Protein AF-A0A0N4YKK8-F1 (afdb_monomer_lite)

Secondary structure (DSSP, 8-state):
--HIIIIITTSHHHHSSSHHHHHHHHHHHHHHHT-------B--S--TTS-PPPB---GGGTTS-SS---TTTTHHHHHHT---HHHHHHHHHHHSTT--HHHHHHHHHTTSTT---S-GGGGGSSTTHHHHHHHHHHHHHHTTSSS------------------

pLDDT: mean 78.59, std 21.98, range [32.44, 98.12]

Radius of gyration: 25.09 Å; chains: 1; bounding box: 94×61×44 Å

Sequence (165 aa):
MNYCTDKVKVKKQYAHGRKLLDLVDLHILDYLIGNQDRHHYESFAVFENMPSYAIHLDNGRAFGRTDIDDEDIILPLRQCCIIRPSTLSTLLRFYSEPQLLTKTLHRSLSKDPVAPILAYKHYQKPFDRIVMTEYHNANVAEGNAEEEEKSEEDTGDRKDEKHMA

Foldseek 3Di:
DQCCVPPPCPDPQRVDDCALQLLLLLLVVCLLQVNPPCPDWDWDPPPVPDDTHTDNPDSVRGPPDLPDRDVVSNVSCVSNLDHDPVSLVVLVCCQDPDHPPLVVVCVVCCPDPPPPPHDSSSSPHRRNPPNPPSVVVNVVVVVPDPDPDDDDDDPDDDDDDDDDD

Organism: Nippostrongylus brasiliensis (NCBI:txid27835)

Structure (mmCIF, N/CA/C/O backbone):
data_AF-A0A0N4YKK8-F1
#
_entry.id   AF-A0A0N4YKK8-F1
#
loop_
_atom_site.group_PDB
_atom_site.id
_atom_site.type_symbol
_atom_site.label_atom_id
_atom_site.label_alt_id
_atom_site.label_comp_id
_atom_site.label_asym_id
_atom_site.label_entity_id
_atom_site.label_seq_id
_atom_site.pdbx_PDB_ins_code
_atom_site.Cartn_x
_atom_site.Cartn_y
_atom_site.Cartn_z
_atom_site.occupancy
_atom_site.B_iso_or_equiv
_atom_site.auth_seq_id
_atom_site.auth_comp_id
_atom_site.auth_asym_id
_atom_site.auth_atom_id
_atom_site.pdbx_PDB_model_num
ATOM 1 N N . MET A 1 1 ? 22.513 -3.776 -1.550 1.00 56.28 1 MET A N 1
ATOM 2 C CA . MET A 1 1 ? 22.095 -4.064 -2.942 1.00 56.28 1 MET A CA 1
ATOM 3 C C . MET A 1 1 ? 20.707 -3.469 -3.131 1.00 56.28 1 MET A C 1
ATOM 5 O O . MET A 1 1 ? 19.835 -3.805 -2.338 1.00 56.28 1 MET A O 1
ATOM 9 N N . ASN A 1 2 ? 20.506 -2.536 -4.068 1.00 87.44 2 ASN A N 1
ATOM 10 C CA . ASN A 1 2 ? 19.240 -1.804 -4.194 1.00 87.44 2 ASN A CA 1
ATOM 11 C C . ASN A 1 2 ? 18.380 -2.438 -5.298 1.00 87.44 2 ASN A C 1
ATOM 13 O O . ASN A 1 2 ? 18.412 -2.016 -6.450 1.00 87.44 2 ASN A O 1
ATOM 17 N N . TYR A 1 3 ? 17.605 -3.472 -4.947 1.00 95.06 3 TYR A N 1
ATOM 18 C CA . TYR A 1 3 ? 16.795 -4.228 -5.912 1.00 95.06 3 TYR A CA 1
ATOM 19 C C . TYR A 1 3 ? 15.852 -3.337 -6.735 1.00 95.06 3 TYR A C 1
ATOM 21 O O . TYR A 1 3 ? 15.737 -3.526 -7.949 1.00 95.06 3 TYR A O 1
ATOM 29 N N . CYS A 1 4 ? 15.205 -2.345 -6.109 1.00 95.38 4 CYS A N 1
ATOM 30 C CA . CYS A 1 4 ? 14.295 -1.469 -6.838 1.00 95.38 4 CYS A CA 1
ATOM 31 C C . CYS A 1 4 ? 15.037 -0.644 -7.897 1.00 95.38 4 CYS A C 1
ATOM 33 O O . CYS A 1 4 ? 14.636 -0.649 -9.063 1.00 95.38 4 CYS A O 1
ATOM 35 N N . THR A 1 5 ? 16.138 0.010 -7.526 1.00 94.31 5 THR A N 1
ATOM 36 C CA . THR A 1 5 ? 16.942 0.806 -8.464 1.00 94.31 5 THR A CA 1
ATOM 37 C C . THR A 1 5 ? 17.560 -0.066 -9.555 1.00 94.31 5 THR A C 1
ATOM 39 O O . THR A 1 5 ? 17.411 0.239 -10.735 1.00 94.31 5 THR A O 1
ATOM 42 N N . ASP A 1 6 ? 18.155 -1.199 -9.182 1.00 95.69 6 ASP A N 1
ATOM 43 C CA . ASP A 1 6 ? 18.972 -2.010 -10.089 1.00 95.69 6 ASP A CA 1
ATOM 44 C C . ASP A 1 6 ? 18.138 -2.905 -11.022 1.00 95.69 6 ASP A C 1
ATOM 46 O O . ASP A 1 6 ? 18.602 -3.291 -12.098 1.00 95.69 6 ASP A O 1
ATOM 50 N N . LYS A 1 7 ? 16.928 -3.312 -10.604 1.00 96.19 7 LYS A N 1
ATOM 51 C CA . LYS A 1 7 ? 16.128 -4.344 -11.297 1.00 96.19 7 LYS A CA 1
ATOM 52 C C . LYS A 1 7 ? 14.699 -3.934 -11.627 1.00 96.19 7 LYS A C 1
ATOM 54 O O . LYS A 1 7 ? 14.136 -4.491 -12.572 1.00 96.19 7 LYS A O 1
ATOM 59 N N . VAL A 1 8 ? 14.092 -3.015 -10.876 1.00 96.06 8 VAL A N 1
ATOM 60 C CA . VAL A 1 8 ? 12.685 -2.623 -11.077 1.00 96.06 8 VAL A CA 1
ATOM 61 C C . VAL A 1 8 ? 12.595 -1.360 -11.922 1.00 96.06 8 VAL A C 1
ATOM 63 O O . VAL A 1 8 ? 12.002 -1.409 -12.999 1.00 96.06 8 VAL A O 1
ATOM 66 N N . LYS A 1 9 ? 13.238 -0.266 -11.494 1.00 94.75 9 LYS A N 1
ATOM 67 C CA . LYS A 1 9 ? 13.210 1.041 -12.175 1.00 94.75 9 LYS A CA 1
ATOM 68 C C . LYS A 1 9 ? 13.809 0.999 -13.585 1.00 94.75 9 LYS A C 1
ATOM 70 O O . LYS A 1 9 ? 13.429 1.805 -14.420 1.00 94.75 9 LYS A O 1
ATOM 75 N N . VAL A 1 10 ? 14.672 0.028 -13.889 1.00 94.88 10 VAL A N 1
ATOM 76 C CA . VAL A 1 10 ? 15.243 -0.167 -15.237 1.00 94.88 10 VAL A CA 1
ATOM 77 C C . VAL A 1 10 ? 14.292 -0.858 -16.225 1.00 94.88 10 VAL A C 1
ATOM 79 O O . VAL A 1 10 ? 14.530 -0.846 -17.431 1.00 94.88 10 VAL A O 1
ATOM 82 N N . LYS A 1 11 ? 13.206 -1.491 -15.758 1.00 94.62 11 LYS A N 1
ATOM 83 C CA . LYS A 1 11 ? 12.253 -2.177 -16.645 1.00 94.62 11 LYS A CA 1
ATOM 84 C C . LYS A 1 11 ? 11.320 -1.158 -17.289 1.00 94.62 11 LYS A C 1
ATOM 86 O O . LYS A 1 11 ? 10.656 -0.410 -16.582 1.00 94.62 11 LYS A O 1
ATOM 91 N N . LYS A 1 12 ? 11.163 -1.217 -18.618 1.00 92.06 12 LYS A N 1
ATOM 92 C CA . LYS A 1 12 ? 10.319 -0.298 -19.418 1.00 92.06 12 LYS A CA 1
ATOM 93 C C . LYS A 1 12 ? 8.932 -0.025 -18.814 1.00 92.06 12 LYS A C 1
ATOM 95 O O . LYS A 1 12 ? 8.465 1.104 -18.842 1.00 92.06 12 LYS A O 1
ATOM 100 N N . GLN A 1 13 ? 8.289 -1.051 -18.258 1.00 89.00 13 GLN A N 1
ATOM 101 C CA . GLN A 1 13 ? 6.950 -0.956 -17.663 1.00 89.00 13 GLN A CA 1
ATOM 102 C C . GLN A 1 13 ? 6.879 -0.188 -16.328 1.00 89.00 13 GLN A C 1
ATOM 104 O O . GLN A 1 13 ? 5.792 0.215 -15.926 1.00 89.00 13 GLN A O 1
ATOM 109 N N . TYR A 1 14 ? 8.006 -0.010 -15.633 1.00 92.69 14 TYR A N 1
ATOM 110 C CA . TYR A 1 14 ? 8.093 0.649 -14.321 1.00 92.69 14 TYR A CA 1
ATOM 111 C C . TYR A 1 14 ? 8.973 1.903 -14.339 1.00 92.69 14 TYR A C 1
ATOM 113 O O . TYR A 1 14 ? 8.856 2.728 -13.439 1.00 92.69 14 TYR A O 1
ATOM 121 N N . ALA A 1 15 ? 9.828 2.048 -15.354 1.00 90.31 15 ALA A N 1
ATOM 122 C CA . ALA A 1 15 ? 10.742 3.174 -15.521 1.00 90.31 15 ALA A CA 1
ATOM 123 C C . ALA A 1 15 ? 10.017 4.513 -15.711 1.00 90.31 15 ALA A C 1
ATOM 125 O O . ALA A 1 15 ? 10.519 5.560 -15.307 1.00 90.31 15 ALA A O 1
ATOM 126 N N . HIS A 1 16 ? 8.838 4.483 -16.339 1.00 87.19 16 HIS A N 1
ATOM 127 C CA . HIS A 1 16 ? 8.093 5.680 -16.711 1.00 87.19 16 HIS A CA 1
ATOM 128 C C . HIS A 1 16 ? 6.605 5.558 -16.382 1.00 87.19 16 HIS A C 1
ATOM 130 O O . HIS A 1 16 ? 6.034 4.466 -16.322 1.00 87.19 16 HIS A O 1
ATOM 136 N N . GLY A 1 17 ? 5.962 6.714 -16.224 1.00 88.38 17 GLY A N 1
ATOM 137 C CA . GLY A 1 17 ? 4.536 6.814 -15.941 1.00 88.38 17 GLY A CA 1
ATOM 138 C C . GLY A 1 17 ? 4.183 6.461 -14.496 1.00 88.38 17 GLY A C 1
ATOM 139 O O . GLY A 1 17 ? 4.999 6.548 -13.584 1.00 88.38 17 GLY A O 1
ATOM 140 N N . ARG A 1 18 ? 2.920 6.086 -14.281 1.00 90.31 18 ARG A N 1
ATOM 141 C CA . ARG A 1 18 ? 2.339 5.915 -12.939 1.00 90.31 18 ARG A CA 1
ATOM 142 C C . ARG A 1 18 ? 2.440 4.503 -12.362 1.00 90.31 18 ARG A C 1
ATOM 144 O O . ARG A 1 18 ? 2.105 4.318 -11.199 1.00 90.31 18 ARG A O 1
ATOM 151 N N . LYS A 1 19 ? 2.881 3.514 -13.147 1.00 92.12 19 LYS A N 1
ATOM 152 C CA . LYS A 1 19 ? 2.722 2.091 -12.809 1.00 92.12 19 LYS A CA 1
ATOM 153 C C . LYS A 1 19 ? 3.408 1.709 -11.499 1.00 92.12 19 LYS A C 1
ATOM 155 O O . LYS A 1 19 ? 2.801 1.041 -10.675 1.00 92.12 19 LYS A O 1
ATOM 160 N N . LEU A 1 20 ? 4.650 2.151 -11.295 1.00 94.56 20 LEU A N 1
ATOM 161 C CA . LEU A 1 20 ? 5.380 1.858 -10.061 1.00 94.56 20 LEU A CA 1
ATOM 162 C C . LEU A 1 20 ? 4.719 2.524 -8.844 1.00 94.56 20 LEU A C 1
ATOM 164 O O . LEU A 1 20 ? 4.603 1.893 -7.802 1.00 94.56 20 LEU A O 1
ATOM 168 N N . LEU A 1 21 ? 4.220 3.755 -8.998 1.00 94.88 21 LEU A N 1
ATOM 169 C CA . LEU A 1 21 ? 3.469 4.449 -7.947 1.00 94.88 21 LEU A CA 1
ATOM 170 C C . LEU A 1 21 ? 2.148 3.739 -7.621 1.00 94.88 21 LEU A C 1
ATOM 172 O O . LEU A 1 21 ? 1.797 3.644 -6.453 1.00 94.88 21 LEU A O 1
ATOM 176 N N . ASP A 1 22 ? 1.438 3.210 -8.625 1.00 94.75 22 ASP A N 1
ATOM 177 C CA . ASP A 1 22 ? 0.223 2.412 -8.400 1.00 94.75 22 ASP A CA 1
ATOM 178 C C . ASP A 1 22 ? 0.525 1.138 -7.598 1.00 94.75 22 ASP A C 1
ATOM 180 O O . ASP A 1 22 ? -0.256 0.768 -6.728 1.00 94.75 22 ASP A O 1
ATOM 184 N N . LEU A 1 23 ? 1.661 0.480 -7.856 1.00 95.56 23 LEU A N 1
ATOM 185 C CA . LEU A 1 23 ? 2.082 -0.687 -7.076 1.00 95.56 23 LEU A CA 1
ATOM 186 C C . LEU A 1 23 ? 2.491 -0.307 -5.652 1.00 95.56 23 LEU A C 1
ATOM 188 O O . LEU A 1 23 ? 2.162 -1.027 -4.717 1.00 95.56 23 LEU A O 1
ATOM 192 N N . VAL A 1 24 ? 3.159 0.830 -5.459 1.00 95.69 24 VAL A N 1
ATOM 193 C CA . VAL A 1 24 ? 3.454 1.326 -4.109 1.00 95.69 24 VAL A CA 1
ATOM 194 C C . VAL A 1 24 ? 2.162 1.608 -3.335 1.00 95.69 24 VAL A C 1
ATOM 196 O O . VAL A 1 24 ? 2.037 1.156 -2.201 1.00 95.69 24 VAL A O 1
ATOM 199 N N . ASP A 1 25 ? 1.180 2.282 -3.941 1.00 95.75 25 ASP A N 1
ATOM 200 C CA . ASP A 1 25 ? -0.129 2.530 -3.317 1.00 95.75 25 ASP A CA 1
ATOM 201 C C . ASP A 1 25 ? -0.838 1.217 -2.930 1.00 95.75 25 ASP A C 1
ATOM 203 O O . ASP A 1 25 ? -1.433 1.110 -1.856 1.00 95.75 25 ASP A O 1
ATOM 207 N N . LEU A 1 26 ? -0.745 0.204 -3.794 1.00 96.06 26 LEU A N 1
ATOM 208 C CA . LEU A 1 26 ? -1.306 -1.127 -3.578 1.00 96.06 26 LEU A CA 1
ATOM 209 C C . LEU A 1 26 ? -0.671 -1.825 -2.365 1.00 96.06 26 LEU A C 1
ATOM 211 O O . LEU A 1 26 ? -1.384 -2.336 -1.505 1.00 96.06 26 LEU A O 1
ATOM 215 N N . HIS A 1 27 ? 0.658 -1.770 -2.250 1.00 95.62 27 HIS A N 1
ATOM 216 C CA . HIS A 1 27 ? 1.391 -2.347 -1.122 1.00 95.62 27 HIS A CA 1
ATOM 217 C C . HIS A 1 27 ? 1.223 -1.555 0.184 1.00 95.62 27 HIS A C 1
ATOM 219 O O . HIS A 1 27 ? 1.233 -2.145 1.262 1.00 95.62 27 HIS A O 1
ATOM 225 N N . ILE A 1 28 ? 0.995 -0.239 0.112 1.00 94.56 28 ILE A N 1
ATOM 226 C CA . ILE A 1 28 ? 0.578 0.557 1.276 1.00 94.56 28 ILE A CA 1
ATOM 227 C C . ILE A 1 28 ? -0.764 0.041 1.806 1.00 94.56 28 ILE A C 1
ATOM 229 O O . ILE A 1 28 ? -0.901 -0.168 3.010 1.00 94.56 28 ILE A O 1
ATOM 233 N N . LEU A 1 29 ? -1.746 -0.203 0.928 1.00 94.94 29 LEU A N 1
ATOM 234 C CA . LEU A 1 29 ? -3.022 -0.791 1.342 1.00 94.94 29 LEU A CA 1
ATOM 235 C C . LEU A 1 29 ? -2.823 -2.182 1.953 1.00 94.94 29 LEU A C 1
ATOM 237 O O . LEU A 1 29 ? -3.365 -2.448 3.022 1.00 94.94 29 LEU A O 1
ATOM 241 N N . ASP A 1 30 ? -2.049 -3.049 1.301 1.00 95.88 30 ASP A N 1
ATOM 242 C CA . ASP A 1 30 ? -1.791 -4.401 1.798 1.00 95.88 30 ASP A CA 1
ATOM 243 C C . ASP A 1 30 ? -1.138 -4.397 3.178 1.00 95.88 30 ASP A C 1
ATOM 245 O O . ASP A 1 30 ? -1.529 -5.188 4.032 1.00 95.88 30 ASP A O 1
ATOM 249 N N . TYR A 1 31 ? -0.190 -3.493 3.426 1.00 94.06 31 TYR A N 1
ATOM 250 C CA . TYR A 1 31 ? 0.445 -3.367 4.735 1.00 94.06 31 TYR A CA 1
ATOM 251 C C . TYR A 1 31 ? -0.578 -2.944 5.795 1.00 94.06 31 TYR A C 1
ATOM 253 O O . TYR A 1 31 ? -0.666 -3.559 6.855 1.00 94.06 31 TYR A O 1
ATOM 261 N N . LEU A 1 32 ? -1.431 -1.961 5.479 1.00 91.56 32 LEU A N 1
ATOM 262 C CA . LEU A 1 32 ? -2.484 -1.485 6.383 1.00 91.56 32 LEU A CA 1
ATOM 263 C C . LEU A 1 32 ? -3.509 -2.559 6.761 1.00 91.56 32 LEU A C 1
ATOM 265 O O . LEU A 1 32 ? -4.106 -2.481 7.834 1.00 91.56 32 LEU A O 1
ATOM 269 N N . ILE A 1 33 ? -3.746 -3.531 5.883 1.00 93.25 33 ILE A N 1
ATOM 270 C CA . ILE A 1 33 ? -4.713 -4.610 6.117 1.00 93.25 33 ILE A CA 1
ATOM 271 C C . ILE A 1 33 ? -4.039 -5.951 6.452 1.00 93.25 33 ILE A C 1
ATOM 273 O O . ILE A 1 33 ? -4.736 -6.926 6.725 1.00 93.25 33 ILE A O 1
ATOM 277 N N . GLY A 1 34 ? -2.705 -6.020 6.442 1.00 93.19 34 GLY A N 1
ATOM 278 C CA . GLY A 1 34 ? -1.922 -7.233 6.690 1.00 93.19 34 GLY A CA 1
ATOM 279 C C . GLY A 1 34 ? -2.089 -8.323 5.623 1.00 93.19 34 GLY A C 1
ATOM 280 O O . GLY A 1 34 ? -2.231 -9.493 5.970 1.00 93.19 34 GLY A O 1
ATOM 281 N N . ASN A 1 35 ? -2.126 -7.959 4.338 1.00 95.81 35 ASN A N 1
ATOM 282 C CA . ASN A 1 35 ? -2.282 -8.896 3.221 1.00 95.81 35 ASN A CA 1
ATOM 283 C C . ASN A 1 35 ? -0.946 -9.203 2.520 1.00 95.81 35 ASN A C 1
ATOM 285 O O . ASN A 1 35 ? -0.495 -8.444 1.670 1.00 95.81 35 ASN A O 1
ATOM 289 N N . GLN A 1 36 ? -0.335 -10.348 2.827 1.00 94.56 36 GLN A N 1
ATOM 290 C CA . GLN A 1 36 ? 0.944 -10.761 2.226 1.00 94.56 36 GLN A CA 1
ATOM 291 C C . GLN A 1 36 ? 0.789 -11.571 0.923 1.00 94.56 36 GLN A C 1
ATOM 293 O O . GLN A 1 36 ? 1.775 -11.906 0.274 1.00 94.56 36 GLN A O 1
ATOM 298 N N . ASP A 1 37 ? -0.436 -11.896 0.508 1.00 96.19 37 ASP A N 1
ATOM 299 C CA . ASP A 1 37 ? -0.680 -12.826 -0.607 1.00 96.19 37 ASP A CA 1
ATOM 300 C C . ASP A 1 37 ? -0.824 -12.125 -1.965 1.00 96.19 37 ASP A C 1
ATOM 302 O O . ASP A 1 37 ? -1.319 -12.703 -2.931 1.00 96.19 37 ASP A O 1
ATOM 306 N N . ARG A 1 38 ? -0.394 -10.860 -2.079 1.00 95.88 38 ARG A N 1
ATOM 307 C CA . ARG A 1 38 ? -0.456 -10.132 -3.349 1.00 95.88 38 ARG A CA 1
ATOM 308 C C . ARG A 1 38 ? 0.686 -10.524 -4.286 1.00 95.88 38 ARG A C 1
ATOM 310 O O . ARG A 1 38 ? 1.670 -9.809 -4.450 1.00 95.88 38 ARG A O 1
ATOM 317 N N . HIS A 1 39 ? 0.513 -11.660 -4.950 1.00 95.62 39 HIS A N 1
ATOM 318 C CA . HIS A 1 39 ? 1.454 -12.171 -5.950 1.00 95.62 39 HIS A CA 1
ATOM 319 C C . HIS A 1 39 ? 1.114 -11.740 -7.393 1.00 95.62 39 HIS A C 1
ATOM 321 O O . HIS A 1 39 ? 1.971 -11.795 -8.273 1.00 95.62 39 HIS A O 1
ATOM 327 N N . HIS A 1 40 ? -0.121 -11.290 -7.650 1.00 94.75 40 HIS A N 1
ATOM 328 C CA . HIS A 1 40 ? -0.566 -10.727 -8.930 1.00 94.75 40 HIS A CA 1
ATOM 329 C C . HIS A 1 40 ? -1.403 -9.458 -8.711 1.00 94.75 40 HIS A C 1
ATOM 331 O O . HIS A 1 40 ? -1.927 -9.211 -7.625 1.00 94.75 40 HIS A O 1
ATOM 337 N N . TYR A 1 41 ? -1.543 -8.659 -9.767 1.00 93.81 41 TYR A N 1
ATOM 338 C CA . TYR A 1 41 ? -2.501 -7.560 -9.839 1.00 93.81 41 TYR A CA 1
ATOM 339 C C . TYR A 1 41 ? -3.098 -7.508 -11.246 1.00 93.81 41 TYR A C 1
ATOM 341 O O . TYR A 1 41 ? -2.443 -7.873 -12.225 1.00 93.81 41 TYR A O 1
ATOM 349 N N . GLU A 1 42 ? -4.327 -7.016 -11.349 1.00 92.25 42 GLU A N 1
ATOM 350 C CA . GLU A 1 42 ? -5.026 -6.872 -12.624 1.00 92.25 42 GLU A CA 1
ATOM 351 C C . GLU A 1 42 ? -5.106 -5.409 -13.062 1.00 92.25 42 GLU A C 1
ATOM 353 O O . GLU A 1 42 ? -4.939 -4.482 -12.266 1.00 92.25 42 GLU A O 1
ATOM 358 N N . SER A 1 43 ? -5.349 -5.190 -14.351 1.00 89.94 43 SER A N 1
ATOM 359 C CA . SER A 1 43 ? -5.587 -3.868 -14.929 1.00 89.94 43 SER A CA 1
ATOM 360 C C . SER A 1 43 ? -6.472 -3.992 -16.162 1.00 89.94 43 SER A C 1
ATOM 362 O O . SER A 1 43 ? -6.430 -5.010 -16.849 1.00 89.94 43 SER A O 1
ATOM 364 N N . PHE A 1 44 ? -7.235 -2.952 -16.482 1.00 88.19 44 PHE A N 1
ATOM 365 C CA . PHE A 1 44 ? -8.091 -2.958 -17.662 1.00 88.19 44 PHE A CA 1
ATOM 366 C C . PHE A 1 44 ? -7.285 -2.706 -18.939 1.00 88.19 44 PHE A C 1
ATOM 368 O O . PHE A 1 44 ? -6.502 -1.762 -19.016 1.00 88.19 44 PHE A O 1
ATOM 375 N N . ALA A 1 45 ? -7.541 -3.512 -19.971 1.00 82.56 45 ALA A N 1
ATOM 376 C CA . ALA A 1 45 ? -6.972 -3.328 -21.310 1.00 82.56 45 ALA A CA 1
ATOM 377 C C . ALA A 1 45 ? -7.810 -2.397 -22.212 1.00 82.56 45 ALA A C 1
ATOM 379 O O . ALA A 1 45 ? -7.395 -2.078 -23.317 1.00 82.56 45 ALA A O 1
ATOM 380 N N . VAL A 1 46 ? -8.986 -1.958 -21.746 1.00 82.06 46 VAL A N 1
ATOM 381 C CA . VAL A 1 46 ? -9.972 -1.188 -22.535 1.00 82.06 46 VAL A CA 1
ATOM 382 C C . VAL A 1 46 ? -9.541 0.269 -22.757 1.00 82.06 46 VAL A C 1
ATOM 384 O O . VAL A 1 46 ? -10.066 0.966 -23.619 1.00 82.06 46 VAL A O 1
ATOM 387 N N . PHE A 1 47 ? -8.573 0.749 -21.979 1.00 77.19 47 PHE A N 1
ATOM 388 C CA . PHE A 1 47 ? -8.087 2.120 -22.054 1.00 77.19 47 PHE A CA 1
ATOM 389 C C . PHE A 1 47 ? -6.942 2.228 -23.066 1.00 77.19 47 PHE A C 1
ATOM 391 O O . PHE A 1 47 ? -5.773 2.341 -22.698 1.00 77.19 47 PHE A O 1
ATOM 398 N N . GLU A 1 48 ? -7.273 2.172 -24.356 1.00 68.38 48 GLU A N 1
ATOM 399 C CA . GLU A 1 48 ? -6.301 2.394 -25.429 1.00 68.38 48 GLU A CA 1
ATOM 400 C C . GLU A 1 48 ? -5.605 3.753 -25.239 1.00 68.38 48 GLU A C 1
ATOM 402 O O . GLU A 1 48 ? -6.249 4.784 -25.046 1.00 68.38 48 GLU A O 1
ATOM 407 N N . ASN A 1 49 ? -4.270 3.752 -25.263 1.00 72.81 49 ASN A N 1
ATOM 408 C CA . ASN A 1 49 ? -3.412 4.932 -25.076 1.00 72.81 49 ASN A CA 1
ATOM 409 C C . ASN A 1 49 ? -3.503 5.637 -23.709 1.00 72.81 49 ASN A C 1
ATOM 411 O O . ASN A 1 49 ? -2.902 6.699 -23.543 1.00 72.81 49 ASN A O 1
ATOM 415 N N . MET A 1 50 ? -4.177 5.057 -22.710 1.00 72.88 50 MET A N 1
ATOM 416 C CA . MET A 1 50 ? -4.171 5.578 -21.342 1.00 72.88 50 MET A CA 1
ATOM 417 C C . MET A 1 50 ? -3.583 4.563 -20.355 1.00 72.88 50 MET A C 1
ATOM 419 O O . MET A 1 50 ? -3.915 3.378 -20.396 1.00 72.88 50 MET A O 1
ATOM 423 N N . PRO A 1 51 ? -2.717 5.000 -19.424 1.00 73.88 51 PRO A N 1
ATOM 424 C CA . PRO A 1 51 ? -2.176 4.105 -18.413 1.00 73.88 51 PRO A CA 1
ATOM 425 C C . PRO A 1 51 ? -3.289 3.634 -17.465 1.00 73.88 51 PRO A C 1
ATOM 427 O O . PRO A 1 51 ? -3.834 4.424 -16.690 1.00 73.88 51 PRO A O 1
ATOM 430 N N . SER A 1 52 ? -3.603 2.334 -17.504 1.00 83.88 52 SER A N 1
ATOM 431 C CA . SER A 1 52 ? -4.521 1.708 -16.546 1.00 83.88 52 SER A CA 1
ATOM 432 C C . SER A 1 52 ? -3.908 1.649 -15.147 1.00 83.88 52 SER A C 1
ATOM 434 O O . SER A 1 52 ? -2.708 1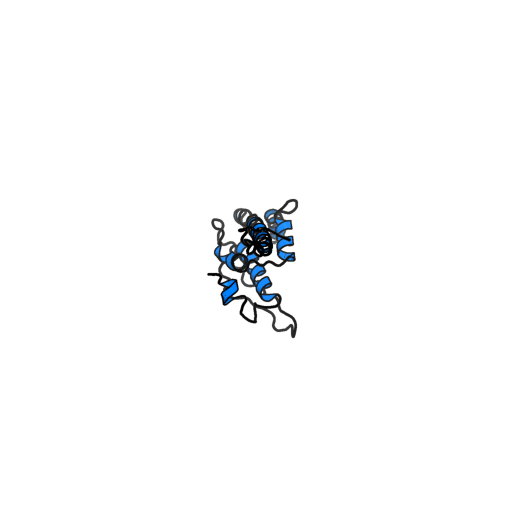.417 -14.984 1.00 83.88 52 SER A O 1
ATOM 436 N N . TYR A 1 53 ? -4.767 1.783 -14.140 1.00 85.81 53 TYR A N 1
ATOM 437 C CA . TYR A 1 53 ? -4.433 1.561 -12.737 1.00 85.81 53 TYR A CA 1
ATOM 438 C C . TYR A 1 53 ? -4.497 0.067 -12.379 1.00 85.81 53 TYR A C 1
ATOM 440 O O . TYR A 1 53 ? -5.061 -0.735 -13.133 1.00 85.81 53 TYR A O 1
ATOM 448 N N . ALA A 1 54 ? -3.885 -0.296 -11.250 1.00 90.56 54 ALA A N 1
ATOM 449 C CA . ALA A 1 54 ? -3.973 -1.633 -10.671 1.00 90.56 54 ALA A CA 1
ATOM 450 C C . ALA A 1 54 ? -5.298 -1.802 -9.910 1.00 90.56 54 ALA A C 1
ATOM 452 O O . ALA A 1 54 ? -5.681 -0.929 -9.132 1.00 90.56 54 ALA A O 1
ATOM 453 N N . ILE A 1 55 ? -6.003 -2.910 -10.132 1.00 93.38 55 ILE A N 1
ATOM 454 C CA . ILE A 1 55 ? -7.272 -3.207 -9.460 1.00 93.38 55 ILE A CA 1
ATOM 455 C C . ILE A 1 55 ? -6.987 -3.920 -8.132 1.00 93.38 55 ILE A C 1
ATOM 457 O O . ILE A 1 55 ? -6.218 -4.879 -8.078 1.00 93.38 55 ILE A O 1
ATOM 461 N N . HIS A 1 56 ? -7.621 -3.455 -7.053 1.00 95.44 56 HIS A N 1
ATOM 462 C CA . HIS A 1 56 ? -7.453 -3.994 -5.701 1.00 95.44 56 HIS A CA 1
ATOM 463 C C . HIS A 1 56 ? -8.407 -5.178 -5.462 1.00 95.44 56 HIS A C 1
ATOM 465 O O . HIS A 1 56 ? -9.384 -5.058 -4.720 1.00 95.44 56 HIS A O 1
ATOM 471 N N . LEU A 1 57 ? -8.148 -6.309 -6.119 1.00 95.25 57 LEU A N 1
ATOM 472 C CA . LEU A 1 57 ? -8.946 -7.538 -5.996 1.00 95.25 57 LEU A CA 1
ATOM 473 C C . LEU A 1 57 ? -8.348 -8.518 -4.976 1.00 95.25 57 LEU A C 1
ATOM 475 O O . LEU A 1 57 ? -7.186 -8.379 -4.584 1.00 95.25 57 LEU A O 1
ATOM 479 N N . ASP A 1 58 ? -9.180 -9.476 -4.554 1.00 95.19 58 ASP A N 1
ATOM 480 C CA . ASP A 1 58 ? -8.835 -10.640 -3.725 1.00 95.19 58 ASP A CA 1
ATOM 481 C C . ASP A 1 58 ? -8.149 -10.333 -2.385 1.00 95.19 58 ASP A C 1
ATOM 483 O O . ASP A 1 58 ? -7.211 -10.996 -1.954 1.00 95.19 58 ASP A O 1
ATOM 487 N N . ASN A 1 59 ? -8.689 -9.362 -1.643 1.00 96.94 59 ASN A N 1
ATOM 488 C CA . ASN A 1 59 ? -8.181 -8.977 -0.317 1.00 96.94 59 ASN A CA 1
ATOM 489 C C . ASN A 1 59 ? -8.644 -9.915 0.823 1.00 96.94 59 ASN A C 1
ATOM 491 O O . ASN A 1 59 ? -8.586 -9.547 1.993 1.00 96.94 59 ASN A O 1
ATOM 495 N N . GLY A 1 60 ? -9.138 -11.118 0.509 1.00 96.25 60 GLY A N 1
ATOM 496 C CA . GLY A 1 60 ? -9.761 -12.034 1.479 1.00 96.25 60 GLY A CA 1
ATOM 497 C C . GLY A 1 60 ? -8.804 -12.618 2.524 1.00 96.25 60 GLY A C 1
ATOM 498 O O . GLY A 1 60 ? -9.257 -13.167 3.525 1.00 96.25 60 GLY A O 1
ATOM 499 N N . ARG A 1 61 ? -7.489 -12.487 2.317 1.00 95.88 61 ARG A N 1
ATOM 500 C CA . ARG A 1 61 ? -6.457 -12.891 3.287 1.00 95.88 61 ARG A CA 1
ATOM 501 C C . ARG A 1 61 ? -6.012 -11.772 4.230 1.00 95.88 61 ARG A C 1
ATOM 503 O O . ARG A 1 61 ? -5.140 -11.989 5.067 1.00 95.88 61 ARG A O 1
ATOM 510 N N . ALA A 1 62 ? -6.612 -10.592 4.108 1.00 95.38 62 ALA A N 1
ATOM 511 C CA . ALA A 1 62 ? -6.394 -9.482 5.018 1.00 95.38 62 ALA A CA 1
ATOM 512 C C . ALA A 1 62 ? -6.980 -9.745 6.414 1.00 95.38 62 ALA A C 1
ATOM 514 O O . ALA A 1 62 ? -7.860 -10.585 6.596 1.00 95.38 62 ALA A O 1
ATOM 515 N N . PHE A 1 63 ? -6.515 -8.982 7.405 1.00 93.75 63 PHE A N 1
ATOM 516 C CA . PHE A 1 63 ? -6.994 -9.011 8.789 1.00 93.75 63 PHE A CA 1
ATOM 517 C C . PHE A 1 63 ? -6.952 -10.406 9.444 1.00 93.75 63 PHE A C 1
ATOM 519 O O . PHE A 1 63 ? -7.701 -10.680 10.378 1.00 93.75 63 PHE A O 1
ATOM 526 N N . GLY A 1 64 ? -6.053 -11.293 9.003 1.00 92.69 64 GLY A N 1
ATOM 527 C CA . GLY A 1 64 ? -5.884 -12.625 9.600 1.00 92.69 64 GLY A CA 1
ATOM 528 C C . GLY A 1 64 ? -5.130 -12.609 10.935 1.00 92.69 64 GLY A C 1
ATOM 529 O O . GLY A 1 64 ? -5.361 -13.453 11.802 1.00 92.69 64 GLY A O 1
ATOM 530 N N . ARG A 1 65 ? -4.246 -11.624 11.130 1.00 90.81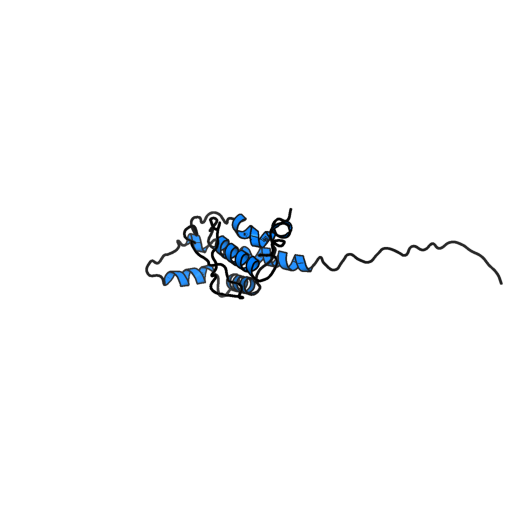 65 ARG A N 1
ATOM 531 C CA . ARG A 1 65 ? -3.442 -11.454 12.345 1.00 90.81 65 ARG A CA 1
ATOM 532 C C . ARG A 1 65 ? -3.593 -10.055 12.913 1.00 90.81 65 ARG A C 1
ATOM 534 O O . ARG A 1 65 ? -3.870 -9.092 12.208 1.00 90.81 65 ARG A O 1
ATOM 541 N N . THR A 1 66 ? -3.422 -9.969 14.224 1.00 88.62 66 THR A N 1
ATOM 542 C CA . THR A 1 66 ? -3.328 -8.693 14.940 1.00 88.62 66 THR A CA 1
ATOM 543 C C . THR A 1 66 ? -2.021 -8.568 15.680 1.00 88.62 66 THR A C 1
ATOM 545 O O . THR A 1 66 ? -1.755 -7.553 16.261 1.00 88.62 66 THR A O 1
ATOM 548 N N . ASP A 1 67 ? -1.220 -9.595 15.836 1.00 87.69 67 ASP A N 1
ATOM 549 C CA . ASP A 1 67 ? -0.053 -9.578 16.718 1.00 87.69 67 ASP A CA 1
ATOM 550 C C . ASP A 1 67 ? 1.245 -9.166 16.012 1.00 87.69 67 ASP A C 1
ATOM 552 O O . ASP A 1 67 ? 2.243 -8.951 16.691 1.00 87.69 67 ASP A O 1
ATOM 556 N N . ILE A 1 68 ? 1.211 -9.005 14.688 1.00 86.31 68 ILE A N 1
ATOM 557 C CA . ILE A 1 68 ? 2.362 -8.682 13.847 1.00 86.31 68 ILE A CA 1
ATOM 558 C C . ILE A 1 68 ? 1.980 -7.651 12.781 1.00 86.31 68 ILE A C 1
ATOM 560 O O . ILE A 1 68 ? 0.889 -7.739 12.217 1.00 86.31 68 ILE A O 1
ATOM 564 N N . ASP A 1 69 ? 2.902 -6.731 12.503 1.00 85.94 69 ASP A N 1
ATOM 565 C CA . ASP A 1 69 ? 2.911 -5.910 11.293 1.00 85.94 69 ASP A CA 1
ATOM 566 C C . ASP A 1 69 ? 3.998 -6.489 10.379 1.00 85.94 69 ASP A C 1
ATOM 568 O O . ASP A 1 69 ? 5.157 -6.608 10.786 1.00 85.94 69 ASP A O 1
ATOM 572 N N . ASP A 1 70 ? 3.621 -6.939 9.184 1.00 89.50 70 ASP A N 1
ATOM 573 C CA . ASP A 1 70 ? 4.550 -7.601 8.269 1.00 89.50 70 ASP A CA 1
ATOM 574 C C . ASP A 1 70 ? 5.283 -6.561 7.413 1.00 89.50 70 ASP A C 1
ATOM 576 O O . ASP A 1 70 ? 4.765 -6.029 6.428 1.00 89.50 70 ASP A O 1
ATOM 580 N N . GLU A 1 71 ? 6.505 -6.247 7.833 1.00 89.56 71 GLU A N 1
ATOM 581 C CA . GLU A 1 71 ? 7.358 -5.238 7.209 1.00 89.56 71 GLU A CA 1
ATOM 582 C C . GLU A 1 71 ? 7.820 -5.617 5.794 1.00 89.56 71 GLU A C 1
ATOM 584 O O . GLU A 1 71 ? 8.245 -4.734 5.042 1.00 89.56 71 GLU A O 1
ATOM 589 N N . ASP A 1 72 ? 7.699 -6.885 5.389 1.00 92.56 72 ASP A N 1
ATOM 590 C CA . ASP A 1 72 ? 8.049 -7.294 4.031 1.00 92.56 72 ASP A CA 1
ATOM 591 C C . ASP A 1 72 ? 7.035 -6.747 3.018 1.00 92.56 72 ASP A C 1
ATOM 593 O O . ASP A 1 72 ? 7.396 -6.420 1.884 1.00 92.56 72 ASP A O 1
ATOM 597 N N . ILE A 1 73 ? 5.778 -6.552 3.437 1.00 94.62 73 ILE A N 1
ATOM 598 C CA . ILE A 1 73 ? 4.717 -6.011 2.580 1.00 94.62 73 ILE A CA 1
ATOM 599 C C . ILE A 1 73 ? 5.044 -4.578 2.128 1.00 94.62 73 ILE A C 1
ATOM 601 O O . ILE A 1 73 ? 4.766 -4.221 0.982 1.00 94.62 73 ILE A O 1
ATOM 605 N N . ILE A 1 74 ? 5.665 -3.758 2.989 1.00 92.94 74 ILE A N 1
ATOM 606 C CA . ILE A 1 74 ? 5.972 -2.345 2.696 1.00 92.94 74 ILE A CA 1
ATOM 607 C C . ILE A 1 74 ? 7.322 -2.147 1.983 1.00 92.94 74 ILE A C 1
ATOM 609 O O . ILE A 1 74 ? 7.684 -1.022 1.625 1.00 92.94 74 ILE A O 1
ATOM 613 N N . LEU A 1 75 ? 8.073 -3.223 1.718 1.00 93.44 75 LEU A N 1
ATOM 614 C CA . LEU A 1 75 ? 9.368 -3.148 1.031 1.00 93.44 75 LEU A CA 1
ATOM 615 C C . LEU A 1 75 ? 9.340 -2.397 -0.308 1.00 93.44 75 LEU A C 1
ATOM 617 O O . LEU A 1 75 ? 10.307 -1.682 -0.567 1.00 93.44 75 LEU A O 1
ATOM 621 N N . PRO A 1 76 ? 8.291 -2.463 -1.150 1.00 94.69 76 PRO A N 1
ATOM 622 C CA . PRO A 1 76 ? 8.244 -1.673 -2.379 1.00 94.69 76 PRO A CA 1
ATOM 623 C C . PRO A 1 76 ? 8.364 -0.164 -2.136 1.00 94.69 76 PRO A C 1
ATOM 625 O O . PRO A 1 76 ? 9.075 0.511 -2.878 1.00 94.69 76 PRO A O 1
ATOM 628 N N . LEU A 1 77 ? 7.746 0.363 -1.073 1.00 93.62 77 LEU A N 1
ATOM 629 C CA . LEU A 1 77 ? 7.891 1.767 -0.683 1.00 93.62 77 LEU A CA 1
ATOM 630 C C . LEU A 1 77 ? 9.321 2.052 -0.207 1.00 93.62 77 LEU A C 1
ATOM 632 O O . LEU A 1 77 ? 9.977 2.939 -0.749 1.00 93.62 77 LEU A O 1
ATOM 636 N N . ARG A 1 78 ? 9.838 1.238 0.721 1.00 91.31 78 ARG A N 1
ATOM 637 C CA . ARG A 1 78 ? 11.170 1.427 1.328 1.00 91.31 78 ARG A CA 1
ATOM 638 C C . ARG A 1 78 ? 12.335 1.263 0.364 1.00 91.31 78 ARG A C 1
ATOM 640 O O . ARG A 1 78 ? 13.343 1.943 0.485 1.00 91.31 78 ARG A O 1
ATOM 647 N N . GLN A 1 79 ? 12.240 0.321 -0.566 1.00 93.38 79 GLN A N 1
ATOM 648 C CA . GLN A 1 79 ? 13.305 0.062 -1.531 1.00 93.38 79 GLN A CA 1
ATOM 649 C C . GLN A 1 79 ? 13.294 1.094 -2.654 1.00 93.38 79 GLN A C 1
ATOM 651 O O . GLN A 1 79 ? 14.352 1.464 -3.162 1.00 93.38 79 GLN A O 1
ATOM 656 N N . CYS A 1 80 ? 12.107 1.530 -3.081 1.00 93.50 80 CYS A N 1
ATOM 65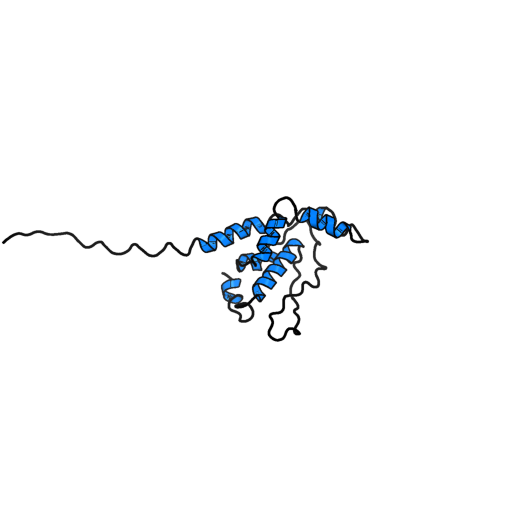7 C CA . CYS A 1 80 ? 11.993 2.478 -4.179 1.00 93.50 80 CYS A CA 1
ATOM 658 C C . CYS A 1 80 ? 12.078 3.939 -3.732 1.00 93.50 80 CYS A C 1
ATOM 660 O O . CYS A 1 80 ? 12.420 4.769 -4.580 1.00 93.50 80 CYS A O 1
ATOM 662 N N . CYS A 1 81 ? 11.783 4.232 -2.460 1.00 92.25 81 CYS A N 1
ATOM 663 C CA . CYS A 1 81 ? 11.705 5.567 -1.860 1.00 92.25 81 CYS A CA 1
ATOM 664 C C . CYS A 1 81 ? 10.873 6.542 -2.701 1.00 92.25 81 CYS A C 1
ATOM 666 O O . CYS A 1 81 ? 11.291 7.665 -2.969 1.00 92.25 81 CYS A O 1
ATOM 668 N N . ILE A 1 82 ? 9.714 6.092 -3.189 1.00 91.56 82 ILE A N 1
ATOM 669 C CA . ILE A 1 82 ? 8.785 6.936 -3.946 1.00 91.56 82 ILE A CA 1
ATOM 670 C C . ILE A 1 82 ? 7.370 6.745 -3.428 1.00 91.56 82 ILE A C 1
ATOM 672 O O . ILE A 1 82 ? 6.955 5.626 -3.151 1.00 91.56 82 ILE A O 1
ATOM 676 N N . ILE A 1 83 ? 6.608 7.830 -3.361 1.00 93.19 83 ILE A N 1
ATOM 677 C CA . ILE A 1 83 ? 5.195 7.811 -2.994 1.00 93.1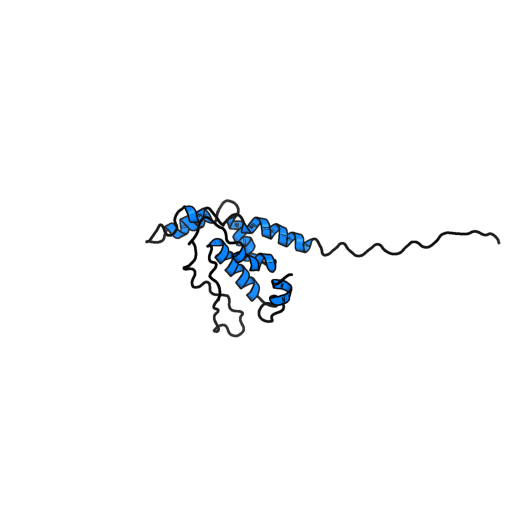9 83 ILE A CA 1
ATOM 678 C C . ILE A 1 83 ? 4.461 8.887 -3.785 1.00 93.19 83 ILE A C 1
ATOM 680 O O . ILE A 1 83 ? 5.014 9.946 -4.086 1.00 93.19 83 ILE A O 1
ATOM 684 N N . ARG A 1 84 ? 3.202 8.633 -4.150 1.00 93.94 84 ARG A N 1
ATOM 685 C CA . ARG A 1 84 ? 2.391 9.658 -4.805 1.00 93.94 84 ARG A CA 1
ATOM 686 C C . ARG A 1 84 ? 2.067 10.770 -3.794 1.00 93.94 84 ARG A C 1
ATOM 688 O O . ARG A 1 84 ? 1.575 10.454 -2.709 1.00 93.94 84 ARG A O 1
ATOM 695 N N . PRO A 1 85 ? 2.213 12.061 -4.151 1.00 93.69 85 PRO A N 1
ATOM 696 C CA . PRO A 1 85 ? 1.898 13.164 -3.239 1.00 93.69 85 PRO A CA 1
ATOM 697 C C . PRO A 1 85 ? 0.469 13.116 -2.680 1.00 93.69 85 PRO A C 1
ATOM 699 O O . PRO A 1 85 ? 0.253 13.366 -1.497 1.00 93.69 85 PRO A O 1
ATOM 702 N N . SER A 1 86 ? -0.516 12.724 -3.498 1.00 94.69 86 SER A N 1
ATOM 703 C CA . SER A 1 86 ? -1.904 12.569 -3.043 1.00 94.69 86 SER A CA 1
ATOM 704 C C . SER A 1 86 ? -2.074 11.438 -2.024 1.00 94.69 86 SER A C 1
ATOM 706 O O . SER A 1 86 ? -2.883 11.566 -1.104 1.00 94.69 86 SER A O 1
ATOM 708 N N . THR A 1 87 ? -1.320 10.344 -2.169 1.00 93.62 87 THR A N 1
ATOM 709 C CA . THR A 1 87 ? -1.317 9.227 -1.215 1.00 93.62 87 THR A CA 1
ATOM 710 C C . THR A 1 87 ? -0.708 9.686 0.100 1.00 93.62 87 THR A C 1
ATOM 712 O O . THR A 1 87 ? -1.355 9.564 1.136 1.00 93.62 87 THR A O 1
ATOM 715 N N . LEU A 1 88 ? 0.468 10.319 0.060 1.00 91.81 88 LEU A N 1
ATOM 716 C CA . LEU A 1 88 ? 1.120 10.867 1.250 1.00 91.81 88 LEU A CA 1
ATOM 717 C C . LEU A 1 88 ? 0.228 11.881 1.980 1.00 91.81 88 LEU A C 1
ATOM 719 O O . LEU A 1 88 ? 0.029 11.771 3.185 1.00 91.81 88 LEU A O 1
ATOM 723 N N . SER A 1 89 ? -0.373 12.825 1.252 1.00 91.25 89 SER A N 1
ATOM 724 C CA . SER A 1 89 ? -1.309 13.806 1.816 1.00 91.25 89 SER A CA 1
ATOM 725 C C . SER A 1 89 ? -2.515 13.134 2.484 1.00 91.25 89 SER A C 1
ATOM 727 O O . SER A 1 89 ? -2.923 13.521 3.580 1.00 91.25 89 SER A O 1
ATOM 729 N N . THR A 1 90 ? -3.056 12.080 1.865 1.00 91.06 90 THR A N 1
ATOM 730 C CA . THR A 1 90 ? -4.162 11.306 2.440 1.00 91.06 90 THR A CA 1
ATOM 731 C C . THR A 1 90 ? -3.743 10.590 3.721 1.00 91.06 90 THR A C 1
ATOM 733 O O . THR A 1 90 ? -4.485 10.642 4.699 1.00 91.06 90 THR A O 1
ATOM 736 N N . LEU A 1 91 ? -2.562 9.966 3.737 1.00 88.50 91 LEU A N 1
ATOM 737 C CA . LEU A 1 91 ? -2.018 9.298 4.919 1.00 88.50 91 LEU A CA 1
ATOM 738 C C . LEU A 1 91 ? -1.776 10.294 6.062 1.00 88.50 91 LEU A C 1
ATOM 740 O O . LEU A 1 91 ? -2.222 10.052 7.178 1.00 88.50 91 LEU A O 1
ATOM 744 N N . LEU A 1 92 ? -1.169 11.451 5.776 1.00 86.81 92 LEU A N 1
ATOM 745 C CA . LEU A 1 92 ? -0.938 12.524 6.753 1.00 86.81 92 LEU A CA 1
ATOM 746 C C . LEU A 1 92 ? -2.243 13.034 7.378 1.00 86.81 92 LEU A C 1
ATOM 748 O O . LEU A 1 92 ? -2.317 13.248 8.586 1.00 86.81 92 LEU A O 1
ATOM 752 N N . ARG A 1 93 ? -3.300 13.181 6.572 1.00 87.06 93 ARG A N 1
ATOM 753 C CA . ARG A 1 93 ? -4.624 13.590 7.063 1.00 87.06 93 ARG A CA 1
ATOM 754 C C . ARG A 1 93 ? -5.226 12.585 8.046 1.00 87.06 93 ARG A C 1
ATOM 756 O O . ARG A 1 93 ? -5.976 12.988 8.926 1.00 87.06 93 ARG A O 1
ATOM 763 N N . PHE A 1 94 ? -4.935 11.301 7.861 1.00 86.62 94 PHE A N 1
ATOM 764 C CA . PHE A 1 94 ? -5.433 10.228 8.717 1.00 86.62 94 PHE A CA 1
ATOM 765 C C . PHE A 1 94 ? -4.526 9.902 9.910 1.00 86.62 94 PHE A C 1
ATOM 767 O O . PHE A 1 94 ? -4.954 9.170 10.807 1.00 86.62 94 PHE A O 1
ATOM 774 N N . TYR A 1 95 ? -3.307 10.443 9.908 1.00 82.44 95 TYR A N 1
ATOM 775 C CA . TYR A 1 95 ? -2.329 10.327 10.983 1.00 82.44 95 TYR A CA 1
ATOM 776 C C . TYR A 1 95 ? -2.610 11.317 12.121 1.00 82.44 95 TYR A C 1
ATOM 778 O O . TYR A 1 95 ? -2.566 10.953 13.292 1.00 82.44 95 TYR A O 1
ATOM 786 N N . SER A 1 96 ? -2.953 12.561 11.783 1.00 74.38 96 SER A N 1
ATOM 787 C CA . SER A 1 96 ? -3.194 13.621 12.766 1.00 74.38 96 SER A CA 1
ATOM 788 C C . SER A 1 96 ? -4.685 13.838 13.050 1.00 74.38 96 SER A C 1
ATOM 790 O O . SER A 1 96 ? -5.558 13.557 12.226 1.00 74.38 96 SER A O 1
ATOM 792 N N . GLU A 1 97 ? -5.005 14.384 14.226 1.00 69.38 97 GLU A N 1
ATOM 793 C CA . GLU A 1 97 ? -6.359 14.866 14.522 1.00 69.38 97 GLU A CA 1
ATOM 794 C C . GLU A 1 97 ? -6.811 15.925 13.495 1.00 69.38 97 GLU A C 1
ATOM 796 O O . GLU A 1 97 ? -5.978 16.682 12.991 1.00 69.38 97 GLU A O 1
ATOM 801 N N . PRO A 1 98 ? -8.116 16.006 13.152 1.00 72.75 98 PRO A N 1
ATOM 802 C CA . PRO A 1 98 ? -9.280 15.466 13.874 1.00 72.75 98 PRO A CA 1
ATOM 803 C C . PRO A 1 98 ? -9.808 14.097 13.400 1.00 72.75 98 PRO A C 1
ATOM 805 O O . PRO A 1 98 ? -10.778 13.595 13.972 1.00 72.75 98 PRO A O 1
ATOM 808 N N . GLN A 1 99 ? -9.234 13.481 12.359 1.00 78.50 99 GLN A N 1
ATOM 809 C CA . GLN A 1 99 ? -9.791 12.270 11.734 1.00 78.50 99 GLN A CA 1
ATOM 810 C C . GLN A 1 99 ? -8.783 11.121 11.701 1.00 78.50 99 GLN A C 1
ATOM 812 O O . GLN A 1 99 ? -8.157 10.867 10.683 1.00 78.50 99 GLN A O 1
ATOM 817 N N . LEU A 1 100 ? -8.694 10.359 12.792 1.00 85.94 100 LEU A N 1
ATOM 818 C CA . LEU A 1 100 ? -7.885 9.137 12.820 1.00 85.94 100 LEU A CA 1
ATOM 819 C C . LEU A 1 100 ? -8.470 8.062 11.894 1.00 85.94 100 LEU A C 1
ATOM 821 O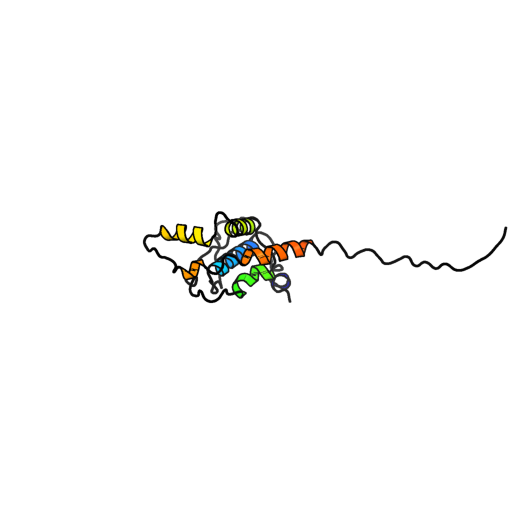 O . LEU A 1 100 ? -9.693 7.849 11.875 1.00 85.94 100 LEU A O 1
ATOM 825 N N . LEU A 1 101 ? -7.603 7.331 11.186 1.00 86.81 101 LEU A N 1
ATOM 826 C CA . LEU A 1 101 ? -8.014 6.225 10.312 1.00 86.81 101 LEU A CA 1
ATOM 827 C C . LEU A 1 101 ? -8.845 5.184 11.064 1.00 86.81 101 LEU A C 1
ATOM 829 O O . LEU A 1 101 ? -9.930 4.831 10.615 1.00 86.81 101 LEU A O 1
ATOM 833 N N . THR A 1 102 ? -8.401 4.776 12.254 1.00 86.44 102 THR A N 1
ATOM 834 C CA . THR A 1 102 ? -9.111 3.850 13.151 1.00 86.44 102 THR A CA 1
ATOM 835 C C . THR A 1 102 ? -10.568 4.258 13.381 1.00 86.44 102 THR A C 1
ATOM 837 O O . THR A 1 102 ? -11.484 3.464 13.160 1.00 86.44 102 THR A O 1
ATOM 840 N N . LYS A 1 103 ? -10.802 5.511 13.801 1.00 88.31 103 LYS A N 1
ATOM 841 C CA . LYS A 1 103 ? -12.151 6.027 14.093 1.00 88.31 103 LYS A CA 1
ATOM 842 C C . LYS A 1 103 ? -12.996 6.095 12.820 1.00 88.31 103 LYS A C 1
ATOM 844 O O . LYS A 1 103 ? -14.174 5.737 12.834 1.00 88.31 103 LYS A O 1
ATOM 849 N N . THR A 1 104 ? -12.384 6.533 11.722 1.00 91.56 104 THR A N 1
ATOM 850 C CA . THR A 1 104 ? -13.048 6.675 10.422 1.00 91.56 104 THR A CA 1
ATOM 851 C C . THR A 1 104 ? -13.462 5.318 9.854 1.00 91.56 104 THR A C 1
ATOM 853 O O . THR A 1 104 ? -14.610 5.153 9.444 1.00 91.56 104 THR A O 1
ATOM 856 N N . LEU A 1 105 ? -12.566 4.330 9.895 1.00 92.19 105 LEU A N 1
ATOM 857 C CA . LEU A 1 105 ? -12.810 2.971 9.425 1.00 92.19 105 LEU A CA 1
ATOM 858 C C . LEU A 1 105 ? -13.906 2.293 10.249 1.00 92.19 105 LEU A C 1
ATOM 860 O O . LEU A 1 105 ? -14.845 1.752 9.674 1.00 92.19 105 LEU A O 1
ATOM 864 N N . HIS A 1 106 ? -13.846 2.392 11.581 1.00 92.19 106 HIS A N 1
ATOM 865 C CA . HIS A 1 106 ? -14.873 1.827 12.458 1.00 92.19 106 HIS A CA 1
ATOM 866 C C . HIS A 1 106 ? -16.263 2.411 12.163 1.00 92.19 106 HIS A C 1
ATOM 868 O O . HIS A 1 106 ? -17.223 1.662 11.996 1.00 92.19 106 HIS A O 1
ATOM 874 N N . ARG A 1 107 ? -16.367 3.739 11.998 1.00 93.94 107 ARG A N 1
ATOM 875 C CA . ARG A 1 107 ? -17.620 4.416 11.614 1.00 93.94 107 ARG A CA 1
ATOM 876 C C . ARG A 1 107 ? -18.107 4.035 10.212 1.00 93.94 107 ARG A C 1
ATOM 878 O O . ARG A 1 107 ? -19.305 4.084 9.943 1.00 93.94 107 ARG A O 1
ATOM 885 N N . SER A 1 108 ? -17.193 3.734 9.293 1.00 95.44 108 SER A N 1
ATOM 886 C CA . SER A 1 108 ? -17.544 3.284 7.945 1.00 95.44 108 SER A CA 1
ATOM 887 C C . SER A 1 108 ? -18.144 1.879 7.988 1.00 95.44 108 SER A C 1
ATOM 889 O O . SER A 1 108 ? -19.247 1.667 7.489 1.00 95.44 108 SER A O 1
ATOM 891 N N . LEU A 1 109 ? -17.454 0.945 8.651 1.00 96.12 109 LEU A N 1
ATOM 892 C CA . LEU A 1 109 ? -17.844 -0.464 8.745 1.00 96.12 109 LEU A CA 1
ATOM 893 C C . LEU A 1 109 ? -19.089 -0.693 9.609 1.00 96.12 109 LEU A C 1
ATOM 895 O O . LEU A 1 109 ? -19.813 -1.655 9.381 1.00 96.12 109 LEU A O 1
ATOM 899 N N . SER A 1 110 ? -19.392 0.193 10.562 1.00 96.50 110 SER A N 1
ATOM 900 C CA . SER A 1 110 ? -20.602 0.081 11.390 1.00 96.50 110 SER A CA 1
ATOM 901 C C . SER A 1 110 ? -21.910 0.273 10.613 1.00 96.50 110 SER A C 1
ATOM 903 O O . SER A 1 110 ? -22.982 0.090 11.177 1.00 96.50 110 SER A O 1
ATOM 905 N N . LYS A 1 111 ? -21.840 0.721 9.354 1.00 97.19 111 LYS A N 1
ATOM 906 C CA . LYS A 1 111 ? -23.009 0.885 8.478 1.00 97.19 111 LYS A CA 1
ATOM 907 C C . LYS A 1 111 ? -23.384 -0.400 7.742 1.00 97.19 111 LYS A C 1
ATOM 909 O O . LYS A 1 111 ? -24.438 -0.436 7.114 1.00 97.19 111 LYS A O 1
ATOM 914 N N . ASP A 1 112 ? -22.517 -1.408 7.773 1.00 97.88 112 ASP A N 1
ATOM 915 C CA . ASP A 1 112 ? -22.763 -2.677 7.106 1.00 97.88 112 ASP A CA 1
ATOM 916 C C . ASP A 1 112 ? -23.784 -3.524 7.898 1.00 97.88 112 ASP A C 1
ATOM 918 O O . ASP A 1 112 ? -23.677 -3.600 9.127 1.00 97.88 112 ASP A O 1
ATOM 922 N N . PRO A 1 113 ? -24.768 -4.174 7.243 1.00 98.12 113 PRO A N 1
ATOM 923 C CA . PRO A 1 113 ? -25.736 -5.046 7.910 1.00 98.12 113 PRO A CA 1
ATOM 924 C C . PRO A 1 113 ? -25.130 -6.195 8.722 1.00 98.12 113 PRO A C 1
ATOM 926 O O . PRO A 1 113 ? -25.768 -6.649 9.670 1.00 98.12 113 PRO A O 1
ATOM 929 N N . VAL A 1 114 ? -23.931 -6.676 8.369 1.00 97.00 114 VAL A N 1
ATOM 930 C CA . VAL A 1 114 ? -23.253 -7.763 9.096 1.00 97.00 114 VAL A CA 1
ATOM 931 C C . VAL A 1 114 ? -22.254 -7.246 10.134 1.00 97.00 114 VAL A C 1
ATOM 933 O O . VAL A 1 114 ? -21.409 -7.995 10.620 1.00 97.00 114 VAL A O 1
ATOM 936 N N . ALA A 1 115 ? -22.354 -5.966 10.511 1.00 96.00 115 ALA A N 1
ATOM 937 C CA . ALA A 1 115 ? -21.565 -5.408 11.598 1.00 96.00 115 ALA A CA 1
ATOM 938 C C . ALA A 1 115 ? -21.734 -6.219 12.909 1.00 96.00 115 ALA A C 1
ATOM 940 O O . ALA A 1 115 ? -22.853 -6.591 13.269 1.00 96.00 115 ALA A O 1
ATOM 941 N N . PRO A 1 116 ? -20.643 -6.439 13.672 1.00 95.25 116 PRO A N 1
ATOM 942 C CA . PRO A 1 116 ? -19.291 -5.927 13.435 1.00 95.25 116 PRO A CA 1
ATOM 943 C C . PRO A 1 116 ? -18.502 -6.722 12.375 1.00 95.25 116 PRO A C 1
ATOM 945 O O . PRO A 1 116 ? -18.339 -7.931 12.495 1.00 95.25 116 PRO A O 1
ATOM 948 N N . ILE A 1 117 ? -17.923 -6.011 11.394 1.00 96.19 117 ILE A N 1
ATOM 949 C CA . ILE A 1 117 ? -17.081 -6.603 10.331 1.00 96.19 117 ILE A CA 1
ATOM 950 C C . ILE A 1 117 ? -15.694 -7.001 10.847 1.00 96.19 117 ILE A C 1
ATOM 952 O O . ILE A 1 117 ? -15.204 -8.089 10.565 1.00 96.19 117 ILE A O 1
ATOM 956 N N . LEU A 1 118 ? -15.051 -6.113 11.611 1.00 93.94 118 LEU A N 1
ATOM 957 C CA . LEU A 1 118 ? -13.737 -6.348 12.212 1.00 93.94 118 LEU A CA 1
ATOM 958 C C . LEU A 1 118 ? -13.853 -6.363 13.734 1.00 93.94 118 LEU A C 1
ATOM 960 O O . LEU A 1 118 ? -14.509 -5.501 14.325 1.00 93.94 118 LEU A O 1
ATOM 964 N N . ALA A 1 119 ? -13.159 -7.300 14.382 1.00 91.25 119 ALA A N 1
ATOM 965 C CA . ALA A 1 119 ? -13.002 -7.274 15.833 1.00 91.25 119 ALA A CA 1
ATOM 966 C C . ALA A 1 119 ? -12.177 -6.050 16.264 1.00 91.25 119 ALA A C 1
ATOM 968 O O . ALA A 1 119 ? -11.243 -5.647 15.570 1.00 91.25 119 ALA A O 1
ATOM 969 N N . TYR A 1 120 ? -12.471 -5.497 17.447 1.00 88.00 120 TYR A N 1
ATOM 970 C CA . TYR A 1 120 ? -11.888 -4.227 17.907 1.00 88.00 120 TYR A CA 1
ATOM 971 C C . TYR A 1 120 ? -10.344 -4.194 17.862 1.00 88.00 120 TYR A C 1
ATOM 973 O O . TYR A 1 120 ? -9.739 -3.186 17.502 1.00 88.00 120 TYR A O 1
ATOM 981 N N . LYS A 1 121 ? -9.703 -5.338 18.133 1.00 88.56 121 LYS A N 1
ATOM 982 C CA . LYS A 1 121 ? -8.243 -5.521 18.074 1.00 88.56 121 LYS A CA 1
ATOM 983 C C . LYS A 1 121 ? -7.603 -5.219 16.706 1.00 88.56 121 LYS A C 1
ATOM 985 O O . LYS A 1 121 ? -6.424 -4.887 16.670 1.00 88.56 121 LYS A O 1
ATOM 990 N N . HIS A 1 122 ? -8.345 -5.312 15.598 1.00 88.44 122 HIS A N 1
ATOM 991 C CA . HIS A 1 122 ? -7.826 -5.008 14.254 1.00 88.44 122 HIS A CA 1
ATOM 992 C C . HIS A 1 122 ? -7.737 -3.505 13.971 1.00 88.44 122 HIS A C 1
ATOM 994 O O . HIS A 1 122 ? -6.970 -3.093 13.110 1.00 88.44 122 HIS A O 1
ATOM 1000 N N . TYR A 1 123 ? -8.471 -2.666 14.7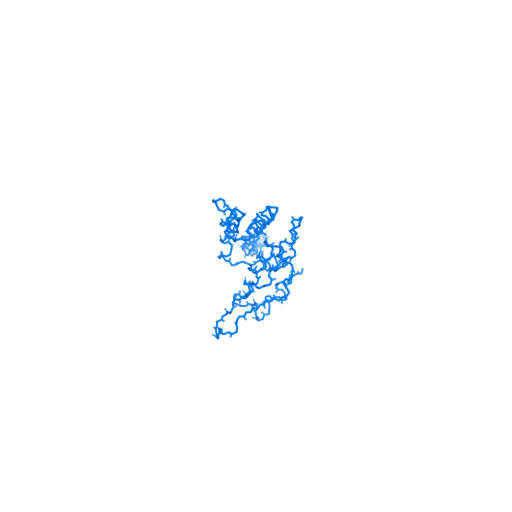04 1.00 84.06 123 TYR A N 1
ATOM 1001 C CA . TYR A 1 123 ? -8.433 -1.219 14.487 1.00 84.06 123 TYR A CA 1
ATOM 1002 C C . TYR A 1 123 ? -7.219 -0.535 15.132 1.00 84.06 123 TYR A C 1
ATOM 1004 O O . TYR A 1 123 ? -6.945 0.621 14.822 1.00 84.06 123 TYR A O 1
ATOM 1012 N N . GLN A 1 124 ? -6.523 -1.210 16.053 1.00 68.69 124 GLN A N 1
ATOM 1013 C CA . GLN A 1 124 ? -5.541 -0.585 16.947 1.00 68.69 124 GLN A CA 1
ATOM 1014 C C . GLN A 1 124 ? -4.104 -0.534 16.401 1.00 68.69 124 GLN A C 1
ATOM 1016 O O . GLN A 1 124 ? -3.264 0.057 17.069 1.00 68.69 124 GLN A O 1
ATOM 1021 N N . LYS A 1 125 ? -3.778 -1.190 15.275 1.00 59.56 125 LYS A N 1
ATOM 1022 C CA . LYS A 1 125 ? -2.399 -1.685 15.078 1.00 59.56 125 LYS A CA 1
ATOM 1023 C C . LYS A 1 125 ? -1.531 -1.118 13.936 1.00 59.56 125 LYS A C 1
ATOM 1025 O O . LYS A 1 125 ? -0.373 -0.863 14.231 1.00 59.56 125 LYS A O 1
ATOM 1030 N N . PRO A 1 126 ? -2.012 -0.802 12.721 1.00 53.66 126 PRO A N 1
ATOM 1031 C CA . PRO A 1 126 ? -1.082 -0.416 11.634 1.00 53.66 126 PRO A CA 1
ATOM 1032 C C . PRO A 1 126 ? -0.906 1.094 11.375 1.00 53.66 126 PRO A C 1
ATOM 1034 O O . PRO A 1 126 ? -0.043 1.502 10.599 1.00 53.66 126 PRO A O 1
ATOM 1037 N N . PHE A 1 127 ? -1.752 1.955 11.946 1.00 56.75 127 PHE A N 1
ATOM 1038 C CA . PHE A 1 127 ? -2.060 3.239 11.294 1.00 56.75 127 PHE A CA 1
ATOM 1039 C C . PHE A 1 127 ? -1.121 4.416 11.617 1.00 56.75 127 PHE A C 1
ATOM 1041 O O . PHE A 1 127 ? -1.121 5.394 10.871 1.00 56.75 127 PHE A O 1
ATOM 1048 N N . ASP A 1 128 ? -0.267 4.298 12.637 1.00 53.84 128 ASP A N 1
ATOM 1049 C CA . ASP A 1 128 ? 0.641 5.380 13.058 1.00 53.84 128 ASP A CA 1
ATOM 1050 C C . ASP A 1 128 ? 2.044 5.289 12.412 1.00 53.84 128 ASP A C 1
ATOM 1052 O O . ASP A 1 128 ? 2.829 6.234 12.465 1.00 53.84 128 ASP A O 1
ATOM 1056 N N . ARG A 1 129 ? 2.407 4.154 11.796 1.00 56.19 129 ARG A N 1
ATOM 1057 C CA . ARG A 1 129 ? 3.819 3.846 11.479 1.00 56.19 129 ARG A CA 1
ATOM 1058 C C . ARG A 1 129 ? 4.275 4.189 10.063 1.00 56.19 129 ARG A C 1
ATOM 1060 O O . ARG A 1 129 ? 5.454 4.471 9.877 1.00 56.19 129 ARG A O 1
ATOM 1067 N N . ILE A 1 130 ? 3.373 4.234 9.079 1.00 59.12 130 ILE A N 1
ATOM 1068 C CA . ILE A 1 130 ? 3.756 4.515 7.678 1.00 59.12 130 ILE A CA 1
ATOM 1069 C C . ILE A 1 130 ? 4.287 5.948 7.516 1.00 59.12 130 ILE A C 1
ATOM 1071 O O . ILE A 1 130 ? 5.196 6.202 6.730 1.00 59.12 130 ILE A O 1
ATOM 1075 N N . VAL A 1 131 ? 3.728 6.902 8.261 1.00 52.53 131 VAL A N 1
ATOM 1076 C CA . VAL A 1 131 ? 3.935 8.331 7.993 1.00 52.53 131 VAL A CA 1
ATOM 1077 C C . VAL A 1 131 ? 5.251 8.858 8.571 1.00 52.53 131 VAL A C 1
ATOM 1079 O O . VAL A 1 131 ? 5.902 9.692 7.945 1.00 52.53 131 VAL A O 1
ATOM 1082 N N . MET A 1 132 ? 5.685 8.352 9.729 1.00 49.84 132 MET A N 1
ATOM 1083 C CA . MET A 1 132 ? 6.853 8.902 10.429 1.00 49.84 132 MET A CA 1
ATOM 1084 C C . MET A 1 132 ? 8.192 8.500 9.803 1.00 49.84 132 MET A C 1
ATOM 1086 O O . MET A 1 132 ? 9.127 9.299 9.813 1.00 49.84 132 MET A O 1
ATOM 1090 N N . THR A 1 133 ? 8.300 7.296 9.236 1.00 49.88 133 THR A N 1
ATOM 1091 C CA . THR A 1 133 ? 9.570 6.805 8.671 1.00 49.88 133 THR A CA 1
ATOM 1092 C C . THR A 1 133 ? 9.825 7.345 7.261 1.00 49.88 133 THR A C 1
ATOM 1094 O O . THR A 1 133 ? 10.951 7.711 6.932 1.00 49.88 133 THR A O 1
ATOM 1097 N N . GLU A 1 134 ? 8.785 7.480 6.436 1.00 52.75 134 GLU A N 1
ATOM 1098 C CA . GLU A 1 134 ? 8.948 7.850 5.022 1.00 52.75 134 GLU A CA 1
ATOM 1099 C C . GLU A 1 134 ? 9.078 9.362 4.801 1.00 52.75 134 GLU A C 1
ATOM 1101 O O . GLU A 1 134 ? 9.787 9.788 3.890 1.00 52.75 134 GLU A O 1
ATOM 1106 N N . TYR A 1 135 ? 8.480 10.193 5.667 1.00 49.94 135 TYR A N 1
ATOM 1107 C CA . TYR A 1 135 ? 8.682 11.647 5.617 1.00 49.94 135 TYR A CA 1
ATOM 1108 C C . TYR A 1 135 ? 10.141 12.029 5.917 1.00 49.94 135 TYR A C 1
ATOM 1110 O O . TYR A 1 135 ? 10.672 12.958 5.315 1.00 49.94 135 TYR A O 1
ATOM 1118 N N . HIS A 1 136 ? 10.826 11.300 6.806 1.00 46.94 136 HIS A N 1
ATOM 1119 C CA . HIS A 1 136 ? 12.261 11.501 7.031 1.00 46.94 136 HIS A CA 1
ATOM 1120 C C . HIS A 1 136 ? 13.089 11.045 5.823 1.00 46.94 136 HIS A C 1
ATOM 1122 O O . HIS A 1 136 ? 13.938 11.794 5.353 1.00 46.94 136 HIS A O 1
ATOM 1128 N N . ASN A 1 137 ? 12.809 9.866 5.262 1.00 49.12 137 ASN A N 1
ATOM 1129 C CA . ASN A 1 137 ? 13.594 9.323 4.148 1.00 49.12 137 ASN A CA 1
ATOM 1130 C C . ASN A 1 137 ? 13.454 10.129 2.844 1.00 49.12 137 ASN A C 1
ATOM 1132 O O . ASN A 1 137 ? 14.438 10.288 2.123 1.00 49.12 137 ASN A O 1
ATOM 1136 N N . ALA A 1 138 ? 12.266 10.671 2.551 1.00 50.19 138 ALA A N 1
ATOM 1137 C CA . ALA A 1 138 ? 12.046 11.520 1.378 1.00 50.19 138 ALA A CA 1
ATOM 1138 C C . ALA A 1 138 ? 12.785 12.869 1.479 1.00 50.19 138 ALA A C 1
ATOM 1140 O O . ALA A 1 138 ? 13.360 13.314 0.493 1.00 50.19 138 ALA A O 1
ATOM 1141 N N . ASN A 1 139 ? 12.839 13.478 2.672 1.00 45.28 139 ASN A N 1
ATOM 1142 C CA . ASN A 1 139 ? 13.576 14.730 2.895 1.00 45.28 139 ASN A CA 1
ATOM 1143 C C . ASN A 1 139 ? 15.101 14.523 2.991 1.00 45.28 139 ASN A C 1
ATOM 1145 O O . ASN A 1 139 ? 15.865 15.415 2.642 1.00 45.28 139 ASN A O 1
ATOM 1149 N N . VAL A 1 140 ? 15.570 13.347 3.424 1.00 47.41 140 VAL A N 1
ATOM 1150 C CA . VAL A 1 140 ? 17.008 13.010 3.434 1.00 47.41 140 VAL A CA 1
ATOM 1151 C C . VAL A 1 140 ? 17.552 12.807 2.013 1.00 47.41 140 VAL A C 1
ATOM 1153 O O . VAL A 1 140 ? 18.714 13.110 1.753 1.00 47.41 140 VAL A O 1
ATOM 1156 N N . ALA A 1 141 ? 16.729 12.333 1.074 1.00 46.69 141 ALA A N 1
ATOM 1157 C CA . ALA A 1 141 ? 17.138 12.170 -0.321 1.00 46.69 141 ALA A CA 1
ATOM 1158 C C . ALA A 1 141 ? 17.363 13.509 -1.054 1.00 46.69 141 ALA A C 1
ATOM 1160 O O . ALA A 1 141 ? 18.174 13.553 -1.975 1.00 46.69 141 ALA A O 1
ATOM 1161 N N . GLU A 1 142 ? 16.700 14.594 -0.637 1.00 44.34 142 GLU A N 1
ATOM 1162 C CA . GLU A 1 142 ? 16.918 15.942 -1.191 1.00 44.34 142 GLU A CA 1
ATOM 1163 C C . GLU A 1 142 ? 18.146 16.653 -0.585 1.00 44.34 142 GLU A C 1
ATOM 1165 O O . GLU A 1 142 ? 18.678 17.574 -1.195 1.00 44.34 142 GLU A O 1
ATOM 1170 N N . GLY A 1 143 ? 18.651 16.205 0.571 1.00 37.56 143 GLY A N 1
ATOM 1171 C CA . GLY A 1 143 ? 19.737 16.873 1.306 1.00 37.56 143 GLY A CA 1
ATOM 1172 C C . GLY A 1 143 ? 21.174 16.463 0.954 1.00 37.56 143 GLY A C 1
ATOM 1173 O O . GLY A 1 143 ? 22.095 16.998 1.555 1.00 37.56 143 GLY A O 1
ATOM 1174 N N . ASN A 1 144 ? 21.391 15.525 0.024 1.00 36.97 144 ASN A N 1
ATOM 1175 C CA . ASN A 1 144 ? 22.726 14.961 -0.267 1.00 36.97 144 ASN A CA 1
ATOM 1176 C C . ASN A 1 144 ? 23.244 15.248 -1.693 1.00 36.97 144 ASN A C 1
ATOM 1178 O O . ASN A 1 144 ? 24.153 14.563 -2.156 1.00 36.97 144 ASN A O 1
ATOM 1182 N N . ALA A 1 145 ? 22.663 16.210 -2.419 1.00 42.28 145 ALA A N 1
ATOM 1183 C CA . ALA A 1 145 ? 23.040 16.500 -3.811 1.00 42.28 145 ALA A CA 1
ATOM 1184 C C . ALA A 1 145 ? 23.824 17.812 -4.019 1.00 42.28 145 ALA A C 1
ATOM 1186 O O . ALA A 1 145 ? 24.228 18.088 -5.145 1.00 42.28 145 ALA A O 1
ATOM 1187 N N . GLU A 1 146 ? 24.079 18.605 -2.975 1.00 36.78 146 GLU A N 1
ATOM 1188 C CA . GLU A 1 146 ? 24.786 19.888 -3.099 1.00 36.78 146 GLU A CA 1
ATOM 1189 C C . GLU A 1 146 ? 25.770 20.110 -1.944 1.00 36.78 146 GLU A C 1
ATOM 1191 O O . GLU A 1 146 ? 25.591 21.032 -1.166 1.00 36.78 146 GLU A O 1
ATOM 1196 N N . GLU A 1 147 ? 26.802 19.274 -1.796 1.00 38.53 147 GLU A N 1
ATOM 1197 C CA . GLU A 1 147 ? 27.994 19.657 -1.013 1.00 38.53 147 GLU A CA 1
ATOM 1198 C C . GLU A 1 147 ? 29.170 18.695 -1.253 1.00 38.53 147 GLU A C 1
ATOM 1200 O O . GLU A 1 147 ? 29.664 18.048 -0.342 1.00 38.53 147 GLU A O 1
ATOM 1205 N N . GLU A 1 148 ? 29.638 18.562 -2.498 1.00 35.75 148 GLU A N 1
ATOM 1206 C CA . GLU A 1 148 ? 30.948 17.932 -2.738 1.00 35.75 148 GLU A CA 1
ATOM 1207 C C . GLU A 1 148 ? 31.580 18.372 -4.070 1.00 35.75 148 GLU A C 1
ATOM 1209 O O . GLU A 1 148 ? 31.889 17.557 -4.926 1.00 35.75 148 GLU A O 1
ATOM 1214 N N . GLU A 1 149 ? 31.778 19.682 -4.274 1.00 37.50 149 GLU A N 1
ATOM 1215 C CA . GLU A 1 149 ? 32.764 20.154 -5.264 1.00 37.50 149 GLU A CA 1
ATOM 1216 C C . GLU A 1 149 ? 33.207 21.609 -5.015 1.00 37.50 149 GLU A C 1
ATOM 1218 O O . GLU A 1 149 ? 32.749 22.537 -5.679 1.00 37.50 149 GLU A O 1
ATOM 1223 N N . LYS A 1 150 ? 34.106 21.828 -4.042 1.00 33.00 150 LYS A N 1
ATOM 1224 C CA . LYS A 1 150 ? 35.186 22.837 -4.136 1.00 33.00 150 LYS A CA 1
ATOM 1225 C C . LYS A 1 150 ? 36.077 22.844 -2.894 1.00 33.00 150 LYS A C 1
ATOM 1227 O O . LYS A 1 150 ? 35.769 23.528 -1.925 1.00 33.00 150 LYS A O 1
ATOM 1232 N N . SER A 1 151 ? 37.225 22.175 -2.971 1.00 32.56 151 SER A N 1
ATOM 1233 C CA . SER A 1 151 ? 38.477 22.680 -2.386 1.00 32.56 151 SER A CA 1
ATOM 1234 C C . SER A 1 151 ? 39.646 21.753 -2.723 1.00 32.56 151 SER A C 1
ATOM 1236 O O . SER A 1 151 ? 40.132 21.036 -1.856 1.00 32.56 151 SER A O 1
ATOM 1238 N N . GLU A 1 152 ? 40.128 21.795 -3.960 1.00 35.22 152 GLU A N 1
ATOM 1239 C CA . GLU A 1 152 ? 41.532 21.488 -4.252 1.00 35.22 152 GLU A CA 1
ATOM 1240 C C . GLU A 1 152 ? 42.059 22.542 -5.239 1.00 35.22 152 GLU A C 1
ATOM 1242 O O . GLU A 1 152 ? 41.308 23.024 -6.083 1.00 35.22 152 GLU A O 1
ATOM 1247 N N . GLU A 1 153 ? 43.334 22.902 -5.060 1.00 32.53 153 GLU A N 1
ATOM 1248 C CA . GLU A 1 153 ? 44.142 23.924 -5.755 1.00 32.53 153 GLU A CA 1
ATOM 1249 C C . GLU A 1 153 ? 44.070 25.378 -5.244 1.00 32.53 153 GLU A C 1
ATOM 1251 O O . GLU A 1 153 ? 43.362 26.221 -5.781 1.00 32.53 153 GLU A O 1
ATOM 1256 N N . ASP A 1 154 ? 44.907 25.693 -4.243 1.00 32.44 154 ASP A N 1
ATOM 1257 C CA . ASP A 1 154 ? 45.997 26.675 -4.416 1.00 32.44 154 ASP A CA 1
ATOM 1258 C C . ASP A 1 154 ? 47.000 26.567 -3.248 1.00 32.44 154 ASP A C 1
ATOM 1260 O O . ASP A 1 154 ? 46.845 27.173 -2.187 1.00 32.44 154 ASP A O 1
ATOM 1264 N N . THR A 1 155 ? 48.050 25.765 -3.431 1.00 35.84 155 THR A N 1
ATOM 1265 C CA . THR A 1 155 ? 49.301 25.922 -2.676 1.00 35.84 155 THR A CA 1
ATOM 1266 C C . THR A 1 155 ? 50.436 26.122 -3.668 1.00 35.84 155 THR A C 1
ATOM 1268 O O . THR A 1 155 ? 51.269 25.241 -3.872 1.00 35.84 155 THR A O 1
ATOM 1271 N N . GLY A 1 156 ? 50.427 27.286 -4.320 1.00 33.00 156 GLY A N 1
ATOM 1272 C CA . GLY A 1 156 ? 51.560 27.840 -5.050 1.00 33.00 156 GLY A CA 1
ATOM 1273 C C . GLY A 1 156 ? 52.601 28.455 -4.108 1.00 33.00 156 GLY A C 1
ATOM 1274 O O . GLY A 1 156 ? 52.357 29.446 -3.422 1.00 33.00 156 GLY A O 1
ATOM 1275 N N . ASP A 1 157 ? 53.758 27.809 -4.103 1.00 35.19 157 ASP A N 1
ATOM 1276 C CA . ASP A 1 157 ? 55.038 28.084 -3.449 1.00 35.19 157 ASP A CA 1
ATOM 1277 C C . ASP A 1 157 ? 55.444 29.571 -3.298 1.00 35.19 157 ASP A C 1
ATOM 1279 O O . ASP A 1 157 ? 55.294 30.383 -4.214 1.00 35.19 157 ASP A O 1
ATOM 1283 N N . ARG A 1 158 ? 56.036 29.932 -2.149 1.00 40.09 158 ARG A N 1
ATOM 1284 C CA . ARG A 1 158 ? 56.595 31.274 -1.891 1.00 40.09 158 ARG A CA 1
ATOM 1285 C C . ARG A 1 158 ? 57.984 31.172 -1.249 1.00 40.09 158 ARG A C 1
ATOM 1287 O O . ARG A 1 158 ? 58.090 31.186 -0.025 1.00 40.09 158 ARG A O 1
ATOM 1294 N N . LYS A 1 159 ? 59.022 31.120 -2.091 1.00 35.22 159 LYS A N 1
ATOM 1295 C CA . LYS A 1 159 ? 60.474 31.308 -1.842 1.00 35.22 159 LYS A CA 1
ATOM 1296 C C . LYS A 1 159 ? 61.115 31.620 -3.216 1.00 35.22 159 LYS A C 1
ATOM 1298 O O . LYS A 1 159 ? 60.689 31.018 -4.188 1.00 35.22 159 LYS A O 1
ATOM 1303 N N . ASP A 1 160 ? 62.040 32.542 -3.482 1.00 35.00 160 ASP A N 1
ATOM 1304 C CA . ASP A 1 160 ? 62.997 33.331 -2.709 1.00 35.00 160 ASP A CA 1
ATOM 1305 C C . ASP A 1 160 ? 63.372 34.631 -3.478 1.00 35.00 160 ASP A C 1
ATOM 1307 O O . ASP A 1 160 ? 63.248 34.728 -4.697 1.00 35.00 160 ASP A O 1
ATOM 1311 N N . GLU A 1 161 ? 63.831 35.616 -2.702 1.00 38.00 161 GLU A N 1
ATOM 1312 C CA . GLU A 1 161 ? 64.738 36.756 -2.951 1.00 38.00 161 GLU A CA 1
ATOM 1313 C C . GLU A 1 161 ? 65.352 37.042 -4.355 1.00 38.00 161 GLU A C 1
ATOM 1315 O O . GLU A 1 161 ? 66.013 36.184 -4.932 1.00 38.00 161 GLU A O 1
ATOM 1320 N N . LYS A 1 162 ? 65.357 38.326 -4.787 1.00 37.00 162 LYS A N 1
ATOM 1321 C CA . LYS A 1 162 ? 66.552 39.227 -4.902 1.00 37.00 162 LYS A CA 1
ATOM 1322 C C . LYS A 1 162 ? 66.351 40.443 -5.836 1.00 37.00 162 LYS A C 1
ATOM 1324 O O . LYS A 1 162 ? 66.108 40.299 -7.021 1.00 37.00 162 LYS A O 1
ATOM 1329 N N . HIS A 1 163 ? 66.538 41.629 -5.245 1.00 34.91 163 HIS A N 1
ATOM 1330 C CA . HIS A 1 163 ? 67.329 42.800 -5.678 1.00 34.91 163 HIS A CA 1
ATOM 1331 C C . HIS A 1 163 ? 67.430 43.267 -7.157 1.00 34.91 163 HIS A C 1
ATOM 1333 O O . HIS A 1 163 ? 67.885 42.540 -8.029 1.00 34.91 163 HIS A O 1
ATOM 1339 N N . MET A 1 164 ? 67.301 44.604 -7.276 1.00 34.22 164 MET A N 1
ATOM 1340 C CA . MET A 1 164 ? 68.031 45.558 -8.147 1.00 34.22 164 MET A CA 1
ATOM 1341 C C . MET A 1 164 ? 67.537 45.801 -9.585 1.00 34.22 164 MET A C 1
ATOM 1343 O O . MET A 1 164 ? 67.851 45.039 -10.493 1.00 34.22 164 MET A O 1
ATOM 1347 N N . ALA A 1 165 ? 66.878 46.945 -9.807 1.00 34.81 165 ALA A N 1
ATOM 1348 C CA . ALA A 1 165 ? 67.442 48.158 -10.432 1.00 34.81 165 ALA A CA 1
ATOM 1349 C C . ALA A 1 165 ? 66.367 49.255 -10.521 1.00 34.81 165 ALA A C 1
ATOM 1351 O O . ALA A 1 165 ? 65.214 48.916 -10.865 1.00 34.81 165 ALA A O 1
#

InterPro domains:
  IPR009581 FAM20, C-terminal [PF06702] (2-125)
  IPR024869 FAM20 [PTHR12450] (2-129)